Protein AF-X1GS69-F1 (afdb_monomer_lite)

Structure (mmCIF, N/CA/C/O backbone):
data_AF-X1GS69-F1
#
_entry.id   AF-X1GS69-F1
#
loop_
_atom_site.group_PDB
_atom_site.id
_atom_site.type_symbol
_atom_site.label_atom_id
_atom_site.label_alt_id
_atom_site.label_comp_id
_atom_site.label_asym_id
_atom_site.label_entity_id
_atom_site.label_seq_id
_atom_site.pdbx_PDB_ins_code
_atom_site.Cartn_x
_atom_site.Cartn_y
_atom_site.Cartn_z
_atom_site.occupancy
_atom_site.B_iso_or_equiv
_atom_site.auth_seq_id
_atom_site.auth_comp_id
_atom_site.auth_asym_id
_atom_site.auth_atom_id
_atom_site.pdbx_PDB_model_num
ATOM 1 N N . MET A 1 1 ? 24.337 0.705 -7.670 1.00 46.72 1 MET A N 1
ATOM 2 C CA . MET A 1 1 ? 24.441 0.378 -6.232 1.00 46.72 1 MET A CA 1
ATOM 3 C C . MET A 1 1 ? 23.236 -0.480 -5.868 1.00 46.72 1 MET A C 1
ATOM 5 O O . MET A 1 1 ? 22.163 -0.158 -6.364 1.00 46.72 1 MET A O 1
ATOM 9 N N . PRO A 1 2 ? 23.387 -1.556 -5.080 1.00 52.25 2 PRO A N 1
ATOM 10 C CA . PRO A 1 2 ? 22.316 -2.527 -4.804 1.00 52.25 2 PRO A CA 1
ATOM 11 C C . PRO A 1 2 ? 21.156 -1.964 -3.955 1.00 52.25 2 PRO A C 1
ATOM 13 O O . PRO A 1 2 ? 20.135 -2.616 -3.795 1.00 52.25 2 PRO A O 1
ATOM 16 N N . GLU A 1 3 ? 21.304 -0.752 -3.414 1.00 56.31 3 GLU A N 1
ATOM 17 C CA . GLU A 1 3 ? 20.450 -0.191 -2.358 1.00 56.31 3 GLU A CA 1
ATOM 18 C C . GLU A 1 3 ? 19.021 0.166 -2.798 1.00 56.31 3 GLU A C 1
ATOM 20 O O . GLU A 1 3 ? 18.101 0.041 -1.997 1.00 56.31 3 GLU A O 1
ATOM 25 N N . LYS A 1 4 ? 18.792 0.548 -4.064 1.00 51.66 4 LYS A N 1
ATOM 26 C CA . LYS A 1 4 ? 17.434 0.880 -4.548 1.00 51.66 4 LYS A CA 1
ATOM 27 C C . LYS A 1 4 ? 16.551 -0.347 -4.782 1.00 51.66 4 LYS A C 1
ATOM 29 O O . LYS A 1 4 ? 15.346 -0.272 -4.583 1.00 51.66 4 LYS A O 1
ATOM 34 N N . GLN A 1 5 ? 17.149 -1.484 -5.144 1.00 54.75 5 GLN A N 1
ATOM 35 C CA . GLN A 1 5 ? 16.415 -2.742 -5.323 1.00 54.75 5 GLN A CA 1
ATOM 36 C C . GLN A 1 5 ? 15.805 -3.223 -3.989 1.00 54.75 5 GLN A C 1
ATOM 38 O O . GLN A 1 5 ? 14.755 -3.855 -3.989 1.00 54.75 5 GLN A O 1
ATOM 43 N N . ASN A 1 6 ? 16.416 -2.839 -2.860 1.00 75.88 6 ASN A N 1
ATOM 44 C CA . ASN A 1 6 ? 15.996 -3.236 -1.518 1.00 75.88 6 ASN A CA 1
ATOM 45 C C . ASN A 1 6 ? 14.864 -2.387 -0.923 1.00 75.88 6 ASN A C 1
ATOM 47 O O . ASN A 1 6 ? 14.185 -2.882 -0.028 1.00 75.88 6 ASN A O 1
ATOM 51 N N . ARG A 1 7 ? 14.638 -1.135 -1.360 1.00 90.19 7 ARG A N 1
ATOM 52 C CA . ARG A 1 7 ? 13.623 -0.281 -0.709 1.00 90.19 7 ARG A CA 1
ATOM 53 C C . ARG A 1 7 ? 12.211 -0.796 -0.969 1.00 90.19 7 ARG A C 1
ATOM 55 O O . ARG A 1 7 ? 11.468 -0.978 -0.016 1.00 90.19 7 ARG A O 1
ATOM 62 N N . PHE A 1 8 ? 11.883 -1.111 -2.223 1.00 93.75 8 PHE A N 1
ATOM 63 C CA . PHE A 1 8 ? 10.585 -1.697 -2.575 1.00 93.75 8 PHE A CA 1
ATOM 64 C C . PHE A 1 8 ? 10.286 -2.950 -1.741 1.00 93.75 8 PHE A C 1
ATOM 66 O O . PHE A 1 8 ? 9.247 -3.042 -1.099 1.00 93.75 8 PHE A O 1
ATOM 73 N N . GLU A 1 9 ? 11.215 -3.909 -1.723 1.00 94.44 9 GLU A N 1
ATOM 74 C CA . GLU A 1 9 ? 11.026 -5.179 -1.015 1.00 94.44 9 GLU A CA 1
ATOM 75 C C . GLU A 1 9 ? 10.929 -4.977 0.503 1.00 94.44 9 GLU A C 1
ATOM 77 O O . GLU A 1 9 ? 10.116 -5.624 1.161 1.00 94.44 9 GLU A O 1
ATOM 82 N N . ASN A 1 10 ? 11.710 -4.045 1.058 1.00 95.44 10 ASN A N 1
ATOM 83 C CA . ASN A 1 10 ? 11.639 -3.682 2.469 1.00 95.44 10 ASN A CA 1
ATOM 84 C C . ASN A 1 10 ? 10.276 -3.085 2.842 1.00 95.44 10 ASN A C 1
ATOM 86 O O . ASN A 1 10 ? 9.651 -3.551 3.790 1.00 95.44 10 ASN A O 1
ATOM 90 N N . GLU A 1 11 ? 9.801 -2.095 2.085 1.00 97.62 11 GLU A N 1
ATOM 91 C CA . GLU A 1 11 ? 8.502 -1.465 2.331 1.00 97.62 11 GLU A CA 1
ATOM 92 C C . GLU A 1 11 ? 7.351 -2.463 2.149 1.00 97.62 11 GLU A C 1
ATOM 94 O O . GLU A 1 11 ? 6.459 -2.527 2.988 1.00 97.62 11 GLU A O 1
ATOM 99 N N . MET A 1 12 ? 7.412 -3.342 1.142 1.00 97.75 12 MET A N 1
ATOM 100 C CA . MET A 1 12 ? 6.434 -4.427 1.000 1.00 97.75 12 MET A CA 1
ATOM 101 C C . MET A 1 12 ? 6.419 -5.348 2.226 1.00 97.75 12 MET A C 1
ATOM 103 O O . MET A 1 12 ? 5.350 -5.701 2.718 1.00 97.75 12 MET A O 1
ATOM 107 N N . ASN A 1 13 ? 7.584 -5.731 2.756 1.00 97.69 13 ASN A N 1
ATOM 108 C CA . ASN A 1 13 ? 7.667 -6.600 3.933 1.00 97.69 13 ASN A CA 1
ATOM 109 C C . ASN A 1 13 ? 7.144 -5.922 5.207 1.00 97.69 13 ASN A C 1
ATOM 111 O O . ASN A 1 13 ? 6.448 -6.563 5.999 1.00 97.69 13 ASN A O 1
ATOM 115 N N . LEU A 1 14 ? 7.449 -4.637 5.402 1.00 98.12 14 LEU A N 1
ATOM 116 C CA . LEU A 1 14 ? 6.900 -3.848 6.506 1.00 98.12 14 LEU A CA 1
ATOM 117 C C . LEU A 1 14 ? 5.378 -3.715 6.383 1.00 98.12 14 LEU A C 1
ATOM 119 O O . LEU A 1 14 ? 4.671 -3.930 7.366 1.00 98.12 14 LEU A O 1
ATOM 123 N N . GLY A 1 15 ? 4.871 -3.469 5.172 1.00 98.50 15 GLY A N 1
ATOM 124 C CA . GLY A 1 15 ? 3.439 -3.432 4.890 1.00 98.50 15 GLY A CA 1
ATOM 125 C C . GLY A 1 15 ? 2.742 -4.758 5.202 1.00 98.50 15 GLY A C 1
ATOM 126 O O . GLY A 1 15 ? 1.726 -4.766 5.895 1.00 98.50 15 GLY A O 1
ATOM 127 N N . HIS A 1 16 ? 3.322 -5.891 4.788 1.00 98.50 16 HIS A N 1
ATOM 128 C CA . HIS A 1 16 ? 2.784 -7.220 5.105 1.00 98.50 16 HIS A CA 1
ATOM 129 C C . HIS A 1 16 ? 2.794 -7.508 6.609 1.00 98.50 16 HIS A C 1
ATOM 131 O O . HIS A 1 16 ? 1.847 -8.097 7.126 1.00 98.50 16 HIS A O 1
ATOM 137 N N . THR A 1 17 ? 3.840 -7.074 7.317 1.00 98.50 17 THR A N 1
ATOM 138 C CA . THR A 1 17 ? 3.942 -7.236 8.774 1.00 98.50 17 THR A CA 1
ATOM 139 C C . THR A 1 17 ? 2.849 -6.434 9.481 1.00 98.50 17 THR A C 1
ATOM 141 O O . THR A 1 17 ? 2.126 -6.979 10.308 1.00 98.50 17 THR A O 1
ATOM 144 N N . ALA A 1 18 ? 2.658 -5.170 9.094 1.00 98.56 18 ALA A N 1
ATOM 145 C CA . ALA A 1 18 ? 1.580 -4.336 9.621 1.00 98.56 18 ALA A CA 1
ATOM 1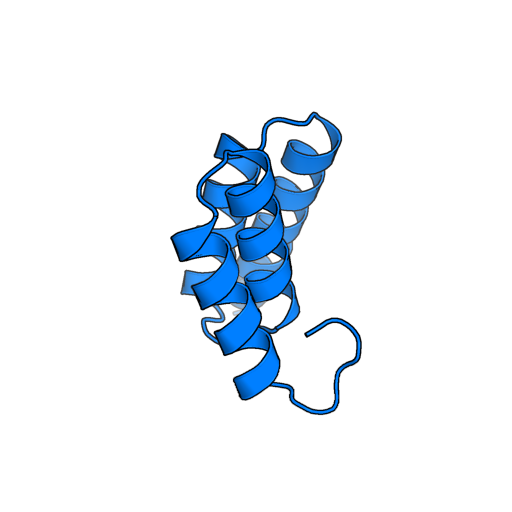46 C C . ALA A 1 18 ? 0.187 -4.911 9.302 1.00 98.56 18 ALA A C 1
ATOM 148 O O . ALA A 1 18 ? -0.691 -4.908 10.161 1.00 98.56 18 ALA A O 1
ATOM 149 N N . ALA A 1 19 ? -0.007 -5.462 8.100 1.00 98.44 19 ALA A N 1
ATOM 150 C CA . ALA A 1 19 ? -1.247 -6.134 7.713 1.00 98.44 19 ALA A CA 1
ATOM 151 C C . ALA A 1 19 ? -1.526 -7.392 8.556 1.00 98.44 19 ALA A C 1
ATOM 153 O O . ALA A 1 19 ? -2.672 -7.631 8.934 1.00 98.44 19 ALA A O 1
ATOM 154 N N . TRP A 1 20 ? -0.500 -8.183 8.894 1.00 98.38 20 TRP A N 1
ATOM 155 C CA . TRP A 1 20 ? -0.639 -9.322 9.816 1.00 98.38 20 TRP A CA 1
ATOM 156 C C . TRP A 1 20 ? -1.071 -8.887 11.217 1.00 98.38 20 TRP A C 1
ATOM 158 O O . TRP A 1 20 ? -1.889 -9.564 11.838 1.00 98.38 20 TRP A O 1
ATOM 168 N N . ASP A 1 21 ? -0.587 -7.732 11.671 1.00 98.31 21 ASP A N 1
ATOM 169 C CA . ASP A 1 21 ? -1.001 -7.104 12.929 1.00 98.31 21 ASP A CA 1
ATOM 170 C C . ASP A 1 21 ? -2.359 -6.373 12.823 1.00 98.31 21 ASP A C 1
ATOM 172 O O . ASP A 1 21 ? -2.821 -5.777 13.797 1.00 98.31 21 ASP A O 1
ATOM 176 N N . GLN A 1 22 ? -3.011 -6.414 11.653 1.00 98.00 22 GLN A N 1
ATOM 177 C CA . GLN A 1 22 ? -4.240 -5.682 11.316 1.00 98.00 22 GLN A CA 1
ATOM 178 C C . GLN A 1 22 ? -4.122 -4.152 11.471 1.00 98.00 22 GLN A C 1
ATOM 180 O O . GLN A 1 22 ? -5.129 -3.442 11.537 1.00 98.00 22 GLN A O 1
ATOM 185 N N . ASP A 1 23 ? -2.898 -3.618 11.486 1.00 98.62 23 ASP A N 1
ATOM 186 C CA . ASP A 1 23 ? -2.617 -2.183 11.429 1.00 98.62 23 ASP A CA 1
ATOM 187 C C . ASP A 1 23 ? -2.648 -1.719 9.967 1.00 98.62 23 ASP A C 1
ATOM 189 O O . ASP A 1 23 ? -1.631 -1.429 9.329 1.00 98.62 23 ASP A O 1
ATOM 193 N N . TRP A 1 24 ? -3.858 -1.694 9.409 1.00 98.44 24 TRP A N 1
ATOM 194 C CA . TRP A 1 24 ? -4.089 -1.400 7.996 1.00 98.44 24 TRP A CA 1
ATOM 195 C C . TRP A 1 24 ? -3.655 0.011 7.587 1.00 98.44 24 TRP A C 1
ATOM 197 O O . TRP A 1 24 ? -3.292 0.222 6.433 1.00 98.44 24 TRP A O 1
ATOM 207 N N . GLY A 1 25 ? -3.630 0.959 8.532 1.00 98.62 25 GLY A N 1
ATOM 208 C CA . GLY A 1 25 ? -3.118 2.311 8.305 1.00 98.62 25 GLY A CA 1
ATOM 209 C C . GLY A 1 25 ? -1.630 2.290 7.971 1.00 98.62 25 GLY A C 1
ATOM 210 O O . GLY A 1 25 ? -1.229 2.755 6.907 1.00 98.62 25 GLY A O 1
ATOM 211 N N . LYS A 1 26 ? -0.817 1.654 8.825 1.00 98.62 26 LYS A N 1
ATOM 212 C CA . LYS A 1 26 ? 0.617 1.492 8.540 1.00 98.62 26 LYS A CA 1
ATOM 213 C C . LYS A 1 26 ? 0.875 0.614 7.324 1.00 98.62 26 LYS A C 1
ATOM 215 O O . LYS A 1 26 ? 1.819 0.874 6.583 1.00 98.62 26 LYS A O 1
ATOM 220 N N . ALA A 1 27 ? 0.056 -0.416 7.110 1.00 98.81 27 ALA A N 1
ATOM 221 C CA . ALA A 1 27 ? 0.174 -1.251 5.922 1.00 98.81 27 ALA A CA 1
ATOM 222 C C . ALA A 1 27 ? 0.028 -0.408 4.646 1.00 98.81 27 ALA A C 1
ATOM 224 O O . ALA A 1 27 ? 0.888 -0.478 3.769 1.00 98.81 27 ALA A O 1
ATOM 225 N N . ALA A 1 28 ? -1.004 0.442 4.578 1.00 98.75 28 ALA A N 1
ATOM 226 C CA . ALA A 1 28 ? -1.221 1.352 3.457 1.00 98.75 28 ALA A CA 1
ATOM 227 C C . ALA A 1 28 ? -0.041 2.320 3.257 1.00 98.75 28 ALA A C 1
ATOM 229 O O . ALA A 1 28 ? 0.442 2.452 2.133 1.00 98.75 28 ALA A O 1
ATOM 230 N N . ASP A 1 29 ? 0.475 2.926 4.332 1.00 98.62 29 ASP A N 1
ATOM 231 C CA . ASP A 1 29 ? 1.621 3.845 4.259 1.00 98.62 29 ASP A CA 1
ATOM 232 C C . ASP A 1 29 ? 2.874 3.169 3.674 1.00 98.62 29 ASP A C 1
ATOM 234 O O . ASP A 1 29 ? 3.569 3.741 2.829 1.00 98.62 29 ASP A O 1
ATOM 238 N N . HIS A 1 30 ? 3.168 1.938 4.100 1.00 98.62 30 HIS A N 1
ATOM 239 C CA . HIS A 1 30 ? 4.309 1.175 3.596 1.00 98.62 30 HIS A CA 1
ATOM 240 C C . HIS A 1 30 ? 4.109 0.729 2.142 1.00 98.62 30 HIS A C 1
ATOM 242 O O . HIS A 1 30 ? 5.007 0.895 1.317 1.00 98.62 30 HIS A O 1
ATOM 248 N N . TYR A 1 31 ? 2.927 0.230 1.771 1.00 98.56 31 TYR A N 1
ATOM 249 C CA . TYR A 1 31 ? 2.657 -0.130 0.375 1.00 98.56 31 TYR A CA 1
ATOM 250 C C . TYR A 1 31 ? 2.703 1.084 -0.557 1.00 98.56 31 TYR A C 1
ATOM 252 O O . TYR A 1 31 ? 3.220 0.978 -1.669 1.00 98.56 31 TYR A O 1
ATOM 260 N N . GLN A 1 32 ? 2.241 2.252 -0.106 1.00 98.44 32 GLN A N 1
ATOM 261 C CA . GLN A 1 32 ? 2.358 3.486 -0.876 1.00 98.44 32 GLN A CA 1
ATOM 262 C C . GLN A 1 32 ? 3.829 3.855 -1.113 1.00 98.44 32 GLN A C 1
ATOM 264 O O . GLN A 1 32 ? 4.201 4.159 -2.244 1.00 98.44 32 GLN A O 1
ATOM 269 N N . GLN A 1 33 ? 4.688 3.752 -0.094 1.00 97.69 33 GLN A N 1
ATOM 270 C CA . GLN A 1 33 ? 6.131 3.967 -0.256 1.00 97.69 33 GLN A CA 1
ATOM 271 C C . GLN A 1 33 ? 6.792 2.934 -1.177 1.00 97.69 33 GLN A C 1
ATOM 273 O O . GLN A 1 33 ? 7.704 3.278 -1.927 1.00 97.69 33 GLN A O 1
ATOM 278 N N . ALA A 1 34 ? 6.337 1.678 -1.166 1.00 97.25 34 ALA A N 1
ATOM 279 C CA . ALA A 1 34 ? 6.791 0.688 -2.138 1.00 97.25 34 ALA A CA 1
ATOM 280 C C . ALA A 1 34 ? 6.418 1.123 -3.568 1.00 97.25 34 ALA A C 1
ATOM 282 O O . ALA A 1 34 ? 7.260 1.118 -4.468 1.00 97.25 34 ALA A O 1
ATOM 283 N N . LEU A 1 35 ? 5.182 1.579 -3.773 1.00 96.88 35 LEU A N 1
ATOM 284 C CA . LEU A 1 35 ? 4.702 2.058 -5.068 1.00 96.88 35 LEU A CA 1
ATOM 285 C C . LEU A 1 35 ? 5.374 3.362 -5.530 1.00 96.88 35 LEU A C 1
ATOM 287 O O . LEU A 1 35 ? 5.423 3.609 -6.729 1.00 96.88 35 LEU A O 1
ATOM 291 N N . GLU A 1 36 ? 5.970 4.170 -4.650 1.00 96.44 36 GLU A N 1
ATOM 292 C CA . GLU A 1 36 ? 6.831 5.285 -5.085 1.00 96.44 36 GLU A CA 1
ATOM 293 C C . GLU A 1 36 ? 8.060 4.797 -5.873 1.00 96.44 36 GLU A C 1
ATOM 295 O O . GLU A 1 36 ? 8.513 5.471 -6.799 1.00 96.44 36 GLU A O 1
ATOM 300 N N . GLU A 1 37 ? 8.594 3.618 -5.533 1.00 94.62 37 GLU A N 1
ATOM 301 C CA . GLU A 1 37 ? 9.743 3.016 -6.224 1.00 94.62 37 GLU A CA 1
ATOM 302 C C . GLU A 1 37 ? 9.322 2.219 -7.464 1.00 94.62 37 GLU A C 1
ATOM 304 O O . GLU A 1 37 ? 10.033 2.213 -8.473 1.00 94.62 37 GLU A O 1
ATOM 309 N N . LYS A 1 38 ? 8.174 1.532 -7.398 1.00 94.94 38 LYS A N 1
ATOM 310 C CA . LYS A 1 38 ? 7.596 0.778 -8.520 1.00 94.94 38 LYS A CA 1
ATOM 311 C C . LYS A 1 38 ? 6.099 1.082 -8.661 1.00 94.94 38 LYS A C 1
ATOM 313 O O . LYS A 1 38 ? 5.281 0.305 -8.174 1.00 94.94 38 LYS A O 1
ATOM 318 N N . PRO A 1 39 ? 5.730 2.175 -9.352 1.00 95.94 39 PRO A N 1
ATOM 319 C CA . PRO A 1 39 ? 4.342 2.645 -9.411 1.00 95.94 39 PRO A CA 1
ATOM 320 C C . PRO A 1 39 ? 3.354 1.671 -10.043 1.00 95.94 39 PRO A C 1
ATOM 322 O O . PRO A 1 39 ? 2.170 1.733 -9.728 1.00 95.94 39 PRO A O 1
ATOM 325 N N . ASP A 1 40 ? 3.845 0.803 -10.924 1.00 94.75 40 ASP A N 1
ATOM 326 C CA . ASP A 1 40 ? 3.057 -0.170 -11.677 1.00 94.75 40 ASP A CA 1
ATOM 327 C C . ASP A 1 40 ? 3.418 -1.606 -11.254 1.00 94.75 40 ASP A C 1
ATOM 329 O O . ASP A 1 40 ? 3.420 -2.523 -12.066 1.00 94.75 40 ASP A O 1
ATOM 333 N N . ASP A 1 41 ? 3.809 -1.831 -9.996 1.00 94.69 41 ASP A N 1
ATOM 334 C CA . ASP A 1 41 ? 3.945 -3.199 -9.492 1.00 94.69 41 ASP A CA 1
ATOM 335 C C . ASP A 1 41 ? 2.558 -3.745 -9.102 1.00 94.69 41 ASP A C 1
ATOM 337 O O . ASP A 1 41 ? 1.934 -3.202 -8.184 1.00 94.69 41 ASP A O 1
ATOM 341 N N . PRO A 1 42 ? 2.057 -4.814 -9.751 1.00 94.75 42 PRO A N 1
ATOM 342 C CA . PRO A 1 42 ? 0.703 -5.307 -9.505 1.00 94.75 42 PRO A CA 1
ATOM 343 C C . PRO A 1 42 ? 0.517 -5.788 -8.062 1.00 94.75 42 PRO A C 1
ATOM 345 O O . PRO A 1 42 ? -0.544 -5.576 -7.483 1.00 94.75 42 PRO A O 1
ATOM 348 N N . LYS A 1 43 ? 1.556 -6.349 -7.424 1.00 94.81 43 LYS A N 1
ATOM 349 C CA . LYS A 1 43 ? 1.467 -6.788 -6.022 1.00 94.81 43 LYS A CA 1
ATOM 350 C C . LYS A 1 43 ? 1.356 -5.597 -5.084 1.00 94.81 43 LYS A C 1
ATOM 352 O O . LYS A 1 43 ? 0.544 -5.631 -4.169 1.00 94.81 43 LYS A O 1
ATOM 357 N N . GLY A 1 44 ? 2.146 -4.547 -5.310 1.00 96.88 44 GLY A N 1
ATOM 358 C CA . GLY A 1 44 ? 2.039 -3.305 -4.545 1.00 96.88 44 GLY A CA 1
ATOM 359 C C . GLY A 1 44 ? 0.648 -2.674 -4.661 1.00 96.88 44 GLY A C 1
ATOM 360 O O . GLY A 1 44 ? 0.062 -2.293 -3.648 1.00 96.88 44 GLY A O 1
ATOM 361 N N . LEU A 1 45 ? 0.095 -2.622 -5.879 1.00 97.88 45 LEU A N 1
ATOM 362 C CA . LEU A 1 45 ? -1.232 -2.059 -6.153 1.00 97.88 45 LEU A CA 1
ATOM 363 C C . LEU A 1 45 ? -2.341 -2.860 -5.452 1.00 97.88 45 LEU A C 1
ATOM 365 O O . LEU A 1 45 ? -3.168 -2.276 -4.754 1.00 97.88 45 LEU A O 1
ATOM 369 N N . VAL A 1 46 ? -2.312 -4.191 -5.558 1.00 97.75 46 VAL A N 1
ATOM 370 C CA . VAL A 1 46 ? -3.260 -5.106 -4.894 1.00 97.75 46 VAL A CA 1
ATOM 371 C C . VAL A 1 46 ? -3.154 -5.014 -3.372 1.00 97.75 46 VAL A C 1
ATOM 373 O O . 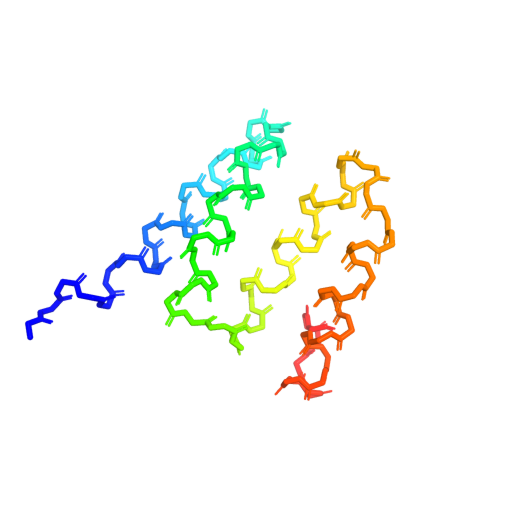VAL A 1 46 ? -4.174 -4.936 -2.685 1.00 97.75 46 VAL A O 1
ATOM 376 N N . SER A 1 47 ? -1.934 -4.985 -2.830 1.00 98.25 47 SER A N 1
ATOM 377 C CA . SER A 1 47 ? -1.699 -4.877 -1.387 1.00 98.25 47 SER A CA 1
ATOM 378 C C . SER A 1 47 ? -2.188 -3.542 -0.816 1.00 98.25 47 SER A C 1
ATOM 380 O O . SER A 1 47 ? -2.824 -3.527 0.241 1.00 98.25 47 SER A O 1
ATOM 382 N N . LEU A 1 48 ? -1.965 -2.426 -1.519 1.00 98.50 48 LEU A N 1
ATOM 383 C CA . LEU A 1 48 ? -2.515 -1.126 -1.127 1.00 98.50 48 LEU A CA 1
ATOM 384 C C . LEU A 1 48 ? -4.045 -1.102 -1.257 1.00 98.50 48 LEU A C 1
ATOM 386 O O . LEU A 1 48 ? -4.728 -0.623 -0.351 1.00 98.50 48 LEU A O 1
ATOM 390 N N . GLY A 1 49 ? -4.587 -1.670 -2.338 1.00 98.31 49 GLY A N 1
ATOM 391 C CA . GLY A 1 49 ? -6.027 -1.832 -2.536 1.00 98.31 49 GLY A CA 1
ATOM 392 C C . GLY A 1 49 ? -6.690 -2.584 -1.379 1.00 98.31 49 GLY A C 1
ATOM 393 O O . GLY A 1 49 ? -7.725 -2.140 -0.877 1.00 98.31 49 GLY A O 1
ATOM 394 N N . LEU A 1 50 ? -6.055 -3.656 -0.895 1.00 98.44 50 LEU A N 1
ATOM 395 C CA . LEU A 1 50 ? -6.523 -4.435 0.254 1.00 98.44 50 LEU A CA 1
ATOM 396 C C . LEU A 1 50 ? -6.489 -3.619 1.546 1.00 98.44 50 LEU A C 1
ATOM 398 O O . LEU A 1 50 ? -7.484 -3.565 2.263 1.00 98.44 50 LEU A O 1
ATOM 402 N N . ALA A 1 51 ? -5.375 -2.944 1.832 1.00 98.69 51 ALA A N 1
ATOM 403 C CA . ALA A 1 51 ? -5.264 -2.123 3.035 1.00 98.69 51 ALA A CA 1
ATOM 404 C C . ALA A 1 51 ? -6.324 -1.005 3.062 1.00 98.69 51 ALA A C 1
ATOM 406 O O . ALA A 1 51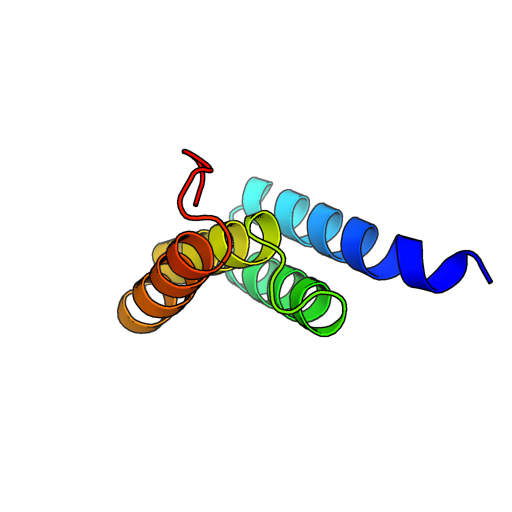 ? -6.960 -0.767 4.086 1.00 98.69 51 ALA A O 1
ATOM 407 N N . LEU A 1 52 ? -6.578 -0.361 1.918 1.00 98.69 52 LEU A N 1
ATOM 408 C CA . LEU A 1 52 ? -7.619 0.659 1.781 1.00 98.69 52 LEU A CA 1
ATOM 409 C C . LEU A 1 52 ? -9.031 0.086 1.941 1.00 98.69 52 LEU A C 1
ATOM 411 O O . LEU A 1 52 ? -9.888 0.754 2.518 1.00 98.69 52 LEU A O 1
ATOM 415 N N . TYR A 1 53 ? -9.280 -1.133 1.460 1.00 98.56 53 TYR A N 1
ATOM 416 C CA . TYR A 1 53 ? -10.556 -1.821 1.659 1.00 98.56 53 TYR A CA 1
ATOM 417 C C . TYR A 1 53 ? -10.834 -2.054 3.149 1.00 98.56 53 TYR A C 1
ATOM 419 O O . TYR A 1 53 ? -11.911 -1.712 3.638 1.00 98.56 53 TYR A O 1
ATOM 427 N N . GLU A 1 54 ? -9.846 -2.570 3.878 1.00 98.50 54 GLU A N 1
ATOM 428 C CA . GLU A 1 54 ? -9.946 -2.845 5.316 1.00 98.50 54 GLU A CA 1
ATOM 429 C C . GLU A 1 54 ? -10.107 -1.562 6.152 1.00 98.50 54 GLU A C 1
ATOM 431 O O . GLU A 1 54 ? -10.771 -1.560 7.187 1.00 98.50 54 GLU A O 1
ATOM 436 N N . LEU A 1 55 ? -9.577 -0.435 5.666 1.00 98.44 55 LEU A N 1
ATOM 437 C CA . LEU A 1 55 ? -9.794 0.898 6.242 1.00 98.44 55 LEU A CA 1
ATOM 438 C C . LEU A 1 55 ? -11.166 1.512 5.902 1.00 98.44 55 LEU A C 1
ATOM 440 O O . LEU A 1 55 ? -11.499 2.585 6.407 1.00 98.44 55 LEU A O 1
ATOM 444 N N . GLY A 1 56 ? -11.966 0.871 5.047 1.00 98.31 56 GLY A N 1
ATOM 445 C CA . GLY A 1 56 ? -13.255 1.390 4.579 1.00 98.31 56 GLY A CA 1
ATOM 446 C C . GLY A 1 56 ? -13.156 2.419 3.445 1.00 98.31 56 GLY A C 1
ATOM 447 O O . GLY A 1 56 ? -14.169 2.988 3.031 1.00 98.31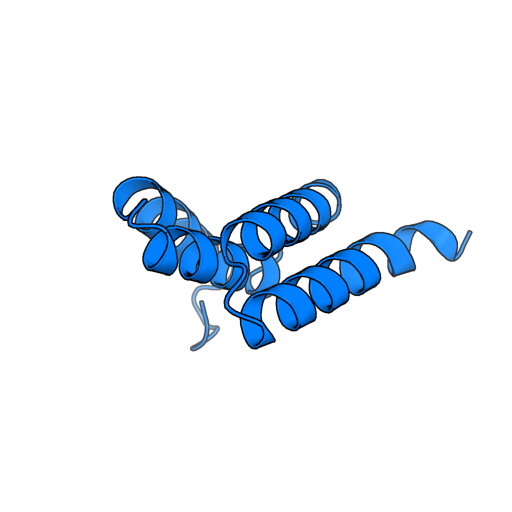 56 GLY A O 1
ATOM 448 N N . SER A 1 57 ? -11.961 2.647 2.896 1.00 98.19 57 SER A N 1
ATOM 449 C CA . SER A 1 57 ? -11.698 3.552 1.769 1.00 98.19 57 SER A CA 1
ATOM 450 C C . SER A 1 57 ? -11.989 2.876 0.424 1.00 98.19 57 SER A C 1
ATOM 452 O O . SER A 1 57 ? -11.137 2.796 -0.462 1.00 98.19 57 SER A O 1
ATOM 454 N N . TYR A 1 58 ? -13.220 2.390 0.251 1.00 97.62 58 TYR A N 1
ATOM 455 C CA . TYR A 1 58 ? -13.606 1.521 -0.868 1.00 97.62 58 TYR A CA 1
ATOM 456 C C . TYR A 1 58 ? -13.396 2.144 -2.254 1.00 97.62 58 TYR A C 1
ATOM 458 O O . TYR A 1 58 ? -12.945 1.459 -3.165 1.00 97.62 58 TYR A O 1
ATOM 466 N N . ASN A 1 59 ? -13.667 3.442 -2.421 1.00 97.88 59 ASN A N 1
ATOM 467 C CA . ASN A 1 59 ? -13.486 4.105 -3.718 1.00 97.88 59 ASN A CA 1
ATOM 468 C C . ASN A 1 59 ? -12.017 4.099 -4.164 1.00 97.88 59 ASN A C 1
ATOM 470 O O . ASN A 1 59 ? -11.733 3.828 -5.325 1.00 97.88 59 ASN A O 1
ATOM 474 N N . GLN A 1 60 ? -11.092 4.358 -3.235 1.00 96.94 60 GLN A N 1
ATOM 475 C CA . GLN A 1 60 ? -9.658 4.331 -3.529 1.00 96.94 60 GLN A CA 1
ATOM 476 C C . GLN A 1 60 ? -9.167 2.894 -3.714 1.00 96.94 60 GLN A C 1
ATOM 478 O O . GLN A 1 60 ? -8.366 2.627 -4.599 1.00 96.94 60 GLN A O 1
ATOM 483 N N . SER A 1 61 ? -9.683 1.952 -2.921 1.00 98.19 61 SER A N 1
ATOM 484 C CA . SER A 1 61 ? -9.391 0.527 -3.090 1.00 98.19 61 SER A CA 1
ATOM 485 C C . SER A 1 61 ? -9.717 0.040 -4.509 1.00 98.19 61 SER A C 1
ATOM 487 O O . SER A 1 61 ? -8.863 -0.550 -5.168 1.00 98.19 61 SER A O 1
ATOM 489 N N . ILE A 1 62 ? -10.911 0.371 -5.019 1.00 97.75 62 ILE A N 1
ATOM 490 C CA . ILE A 1 62 ? -11.339 0.033 -6.386 1.00 97.75 62 ILE A CA 1
ATOM 491 C C . ILE A 1 62 ? -10.395 0.635 -7.431 1.00 97.75 62 ILE A C 1
ATOM 493 O O . ILE A 1 62 ? -10.074 -0.039 -8.406 1.00 97.75 62 ILE A O 1
ATOM 497 N N . GLU A 1 63 ? -9.943 1.875 -7.243 1.00 97.06 63 GLU A N 1
ATOM 498 C CA . GLU A 1 63 ? -9.002 2.530 -8.157 1.00 97.06 63 GLU A CA 1
ATOM 499 C C . GLU A 1 63 ? -7.678 1.756 -8.254 1.00 97.06 63 GLU A C 1
ATOM 501 O O . GLU A 1 63 ? -7.220 1.452 -9.356 1.00 97.06 63 GLU A O 1
ATOM 506 N N . TYR A 1 64 ? -7.096 1.365 -7.116 1.00 97.25 64 TYR A N 1
ATOM 507 C CA . TYR A 1 64 ? -5.834 0.623 -7.096 1.00 97.25 64 TYR A CA 1
ATOM 508 C C . TYR A 1 64 ? -5.963 -0.803 -7.637 1.00 97.25 64 TYR A C 1
ATOM 510 O O . TYR A 1 64 ? -5.085 -1.235 -8.382 1.00 97.25 64 TYR A O 1
ATOM 518 N N . TYR A 1 65 ? -7.062 -1.505 -7.344 1.00 96.06 65 TYR A N 1
ATOM 519 C CA . T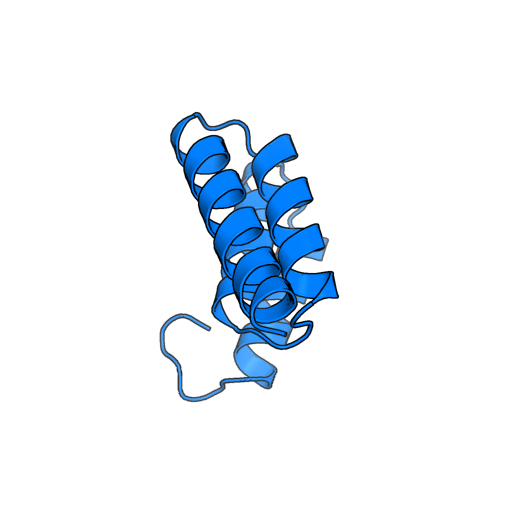YR A 1 65 ? -7.334 -2.805 -7.963 1.00 96.06 65 TYR A CA 1
ATOM 520 C C . TYR A 1 65 ? -7.530 -2.686 -9.476 1.00 96.06 65 TYR A C 1
ATOM 522 O O . TYR A 1 65 ? -6.915 -3.422 -10.237 1.00 96.06 65 TYR A O 1
ATOM 530 N N . SER A 1 66 ? -8.305 -1.700 -9.935 1.00 95.75 66 SER A N 1
ATOM 531 C CA . SER A 1 66 ? -8.510 -1.477 -11.373 1.00 95.75 66 SER A CA 1
ATOM 532 C C . SER A 1 66 ? -7.182 -1.222 -12.085 1.00 95.75 66 SER A C 1
ATOM 534 O O . SER A 1 66 ? -6.922 -1.789 -13.143 1.00 95.75 66 SER A O 1
ATOM 536 N N . ARG A 1 67 ? -6.295 -0.432 -11.471 1.00 95.88 67 ARG A N 1
ATOM 537 C CA . ARG A 1 67 ? -4.959 -0.181 -12.014 1.00 95.88 67 ARG A CA 1
ATOM 538 C C . ARG A 1 67 ? -4.084 -1.439 -12.027 1.00 95.88 67 ARG A C 1
ATOM 540 O O . ARG A 1 67 ? -3.326 -1.621 -12.975 1.00 95.88 67 ARG A O 1
ATOM 547 N N . ALA A 1 68 ? -4.183 -2.313 -11.023 1.00 95.56 68 ALA A N 1
ATOM 548 C CA . ALA A 1 68 ? -3.468 -3.590 -11.029 1.00 95.56 68 ALA A CA 1
ATOM 549 C C . ALA A 1 68 ? -3.891 -4.452 -12.230 1.00 95.56 68 ALA A C 1
ATOM 551 O O . ALA A 1 68 ? -3.026 -4.921 -12.976 1.00 95.56 68 ALA A O 1
ATOM 552 N N . MET A 1 69 ? -5.203 -4.567 -12.472 1.00 93.50 69 MET A N 1
ATOM 553 C CA . MET A 1 69 ? -5.773 -5.279 -13.623 1.00 93.50 69 MET A CA 1
ATOM 554 C C . MET A 1 69 ? -5.354 -4.672 -14.969 1.00 93.50 69 MET A C 1
ATOM 556 O O . MET A 1 69 ? -5.142 -5.398 -15.936 1.00 93.50 69 MET A O 1
ATOM 560 N N . GLU A 1 70 ? -5.229 -3.346 -15.061 1.00 94.38 70 GLU A N 1
ATOM 561 C CA . GLU A 1 70 ? -4.763 -2.673 -16.281 1.00 94.38 70 GLU A CA 1
ATOM 562 C C . GLU A 1 70 ? -3.287 -2.962 -16.579 1.00 94.38 70 GLU A C 1
ATOM 564 O O . GLU A 1 70 ? -2.904 -3.139 -17.738 1.00 94.38 70 GLU A O 1
ATOM 569 N N . VAL A 1 71 ? -2.454 -3.010 -15.538 1.00 93.19 71 VAL A N 1
ATOM 570 C CA . VAL A 1 71 ? -1.011 -3.238 -15.658 1.00 93.19 71 VAL A CA 1
ATOM 571 C C . VAL A 1 71 ? -0.689 -4.702 -15.955 1.00 93.19 71 VAL A C 1
ATOM 573 O O . VAL A 1 71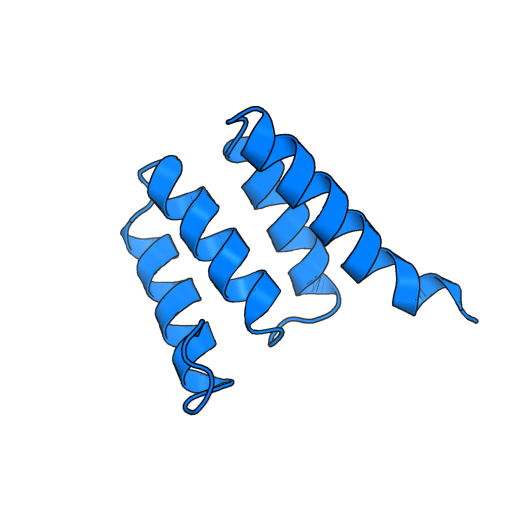 ? 0.227 -4.984 -16.731 1.00 93.19 71 VAL A O 1
ATOM 576 N N . SER A 1 72 ? -1.422 -5.635 -15.346 1.00 89.50 72 SER A N 1
ATOM 577 C CA . SER A 1 72 ? -1.188 -7.071 -15.496 1.00 89.50 72 SER A CA 1
ATOM 578 C C . SER A 1 72 ? -2.496 -7.830 -15.748 1.00 89.50 72 SER A C 1
ATOM 580 O O . SER A 1 72 ? -2.943 -8.589 -14.890 1.00 89.50 72 SER A O 1
ATOM 582 N N . PRO A 1 73 ? -3.104 -7.673 -16.939 1.00 81.50 73 PRO A N 1
ATOM 583 C CA . PRO A 1 73 ? -4.434 -8.210 -17.247 1.00 81.50 73 PRO A CA 1
ATOM 584 C C . PRO A 1 73 ? -4.516 -9.743 -17.247 1.00 81.50 73 PRO A C 1
ATOM 586 O O . PRO A 1 73 ? -5.609 -10.298 -17.164 1.00 81.50 73 PRO A O 1
ATOM 589 N N . ASP A 1 74 ? -3.371 -10.424 -17.339 1.00 82.75 74 ASP A N 1
ATOM 590 C CA . ASP A 1 74 ? -3.269 -11.886 -17.316 1.00 82.75 74 ASP A CA 1
ATOM 591 C C . ASP A 1 74 ? -2.895 -12.443 -15.926 1.00 82.75 74 ASP A C 1
ATOM 593 O O . ASP A 1 74 ? -2.819 -13.663 -15.756 1.00 82.75 74 ASP A O 1
ATOM 597 N N . ASP A 1 75 ? -2.626 -11.584 -14.932 1.00 75.56 75 ASP A N 1
ATOM 598 C CA . ASP A 1 75 ? -2.312 -12.026 -13.571 1.00 75.56 75 ASP A CA 1
ATOM 599 C C . ASP A 1 75 ? -3.614 -12.245 -12.786 1.00 75.56 75 ASP A C 1
ATOM 601 O O . ASP A 1 75 ? -4.364 -11.298 -12.570 1.00 75.56 75 ASP A O 1
ATOM 605 N N . PRO A 1 76 ? -3.911 -13.474 -12.329 1.00 71.75 76 PRO A N 1
ATOM 606 C CA . PRO A 1 76 ? -5.128 -13.759 -11.572 1.00 71.75 76 PRO A CA 1
ATOM 607 C C . PRO A 1 76 ? -5.176 -13.085 -10.193 1.00 71.75 76 PRO A C 1
ATOM 609 O O . PRO A 1 76 ? -6.207 -13.164 -9.527 1.00 71.75 76 PRO A O 1
ATOM 612 N N . LEU A 1 77 ? -4.064 -12.505 -9.729 1.00 64.31 77 LEU A N 1
ATOM 613 C CA . LEU A 1 77 ? -4.001 -11.727 -8.494 1.00 64.31 77 LEU A CA 1
ATOM 614 C C . LEU A 1 77 ? -4.234 -10.229 -8.710 1.00 64.31 77 LEU A C 1
ATOM 616 O O . LEU A 1 77 ? -4.380 -9.533 -7.706 1.00 64.31 77 LEU A O 1
ATOM 620 N N . ALA A 1 78 ? -4.220 -9.754 -9.961 1.00 61.34 78 ALA A N 1
ATOM 621 C CA . ALA A 1 78 ? -4.467 -8.362 -10.321 1.00 61.34 78 ALA A CA 1
ATOM 622 C C . ALA A 1 78 ? -5.955 -7.997 -10.243 1.00 61.34 78 ALA A C 1
ATOM 624 O O . ALA A 1 78 ? -6.814 -8.847 -10.577 1.00 61.34 78 ALA A O 1
#

Secondary structure (DSSP, 8-state):
-THHHHHHHHHHHHHHHHHHTT-HHHHHHHHHHHHHH-TT-HHHHHHHHHHHHHTT-HHHHHHHHHHHHHH-TT-TT-

Organism: NCBI:txid412755

Foldseek 3Di:
DCVLVVLLVVLCVQLVVCVVVVVLVSNLVSLVSSCVSVVQDLVSLLSNLVSCVSVVVNVSSVVSNVSSCVSCVPDPSD

Sequence (78 aa):
MPEKQNRFENEMNLGHTAAWDQDWGKAADHYQQALEEKPDDPKGLVSLGLALYELGSYNQSIEYYSRAMEVSPDDPLA

Radius of gyration: 11.99 Å; chains: 1; bounding box: 38×19×30 Å

pLDDT: mean 92.02, std 12.75, range [46.72, 98.81]

InterPro domains:
  IPR011990 Tetratricopeptide-like helical domain superfamily [G3DSA:1.25.40.10] (3-78)
  IPR011990 Tetratricopeptide-like helical domain superfamily [SSF48452] (12-78)
  IPR019734 Tetratricopeptide repeat [PS50005] (8-41)
  IPR019734 Tetratricopeptide repeat [PS50005] (42-75)
  IPR019734 Tetratricopeptide repeat [SM00028] (8-41)
  IPR019734 Tetratricopeptide repeat [SM00028] (42-75)